Protein AF-A0A1D3L5S6-F1 (afdb_monomer_lite)

pLDDT: mean 88.47, std 16.31, range [34.16, 98.75]

Structure (mmCIF, N/CA/C/O backbone):
data_AF-A0A1D3L5S6-F1
#
_entry.id   AF-A0A1D3L5S6-F1
#
loop_
_atom_site.group_PDB
_atom_site.id
_atom_site.type_symbol
_atom_site.label_atom_id
_atom_site.label_alt_id
_atom_site.label_comp_id
_atom_site.label_asym_id
_atom_site.label_entity_id
_atom_site.label_seq_id
_atom_site.pdbx_PDB_ins_code
_atom_site.Cartn_x
_atom_site.Cartn_y
_atom_site.Cartn_z
_atom_site.occupancy
_atom_site.B_iso_or_equiv
_atom_site.auth_seq_id
_atom_site.auth_comp_id
_atom_site.auth_asym_id
_atom_site.auth_atom_id
_atom_site.pdbx_PDB_model_num
ATOM 1 N N . GLY A 1 1 ? -3.557 -5.326 -16.819 1.00 95.75 1 GLY A N 1
ATOM 2 C CA . GLY A 1 1 ? -4.764 -4.959 -16.044 1.00 95.75 1 GLY A CA 1
ATOM 3 C C . GLY A 1 1 ? -4.452 -5.107 -14.572 1.00 95.75 1 GLY A C 1
ATOM 4 O O . GLY A 1 1 ? -3.515 -5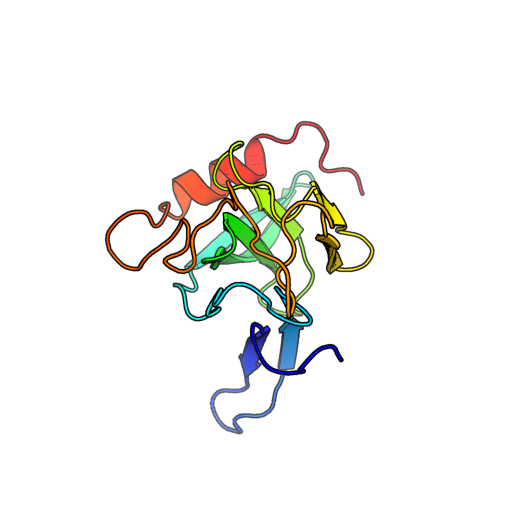.820 -14.278 1.00 95.75 1 GLY A O 1
ATOM 5 N N . ASP A 1 2 ? -5.201 -4.491 -13.659 1.00 97.62 2 ASP A N 1
ATOM 6 C CA . ASP A 1 2 ? -4.811 -4.395 -12.233 1.00 97.62 2 ASP A CA 1
ATOM 7 C C . ASP A 1 2 ? -4.734 -5.721 -11.463 1.00 97.62 2 ASP A C 1
ATOM 9 O O . ASP A 1 2 ? -4.233 -5.748 -10.339 1.00 97.62 2 ASP A O 1
ATOM 13 N N . ASN A 1 3 ? -5.277 -6.805 -12.024 1.00 98.19 3 ASN A N 1
ATOM 14 C CA . ASN A 1 3 ? -5.322 -8.129 -11.397 1.00 98.19 3 ASN A CA 1
ATOM 15 C C . ASN A 1 3 ? -6.027 -8.142 -10.025 1.00 98.19 3 ASN A C 1
ATOM 17 O O . ASN A 1 3 ? -5.715 -8.966 -9.166 1.00 98.19 3 ASN A O 1
ATOM 21 N N . LYS A 1 4 ? -7.005 -7.252 -9.810 1.00 97.00 4 LYS A N 1
ATOM 22 C CA . LYS A 1 4 ? -7.827 -7.274 -8.592 1.00 97.00 4 LYS A CA 1
ATOM 23 C C . LYS A 1 4 ? -8.482 -8.654 -8.420 1.00 97.00 4 LYS A C 1
ATOM 25 O O . LYS A 1 4 ? -8.997 -9.214 -9.383 1.00 97.00 4 LYS A O 1
ATOM 30 N N . TRP A 1 5 ? -8.476 -9.250 -7.227 1.00 97.56 5 TRP A N 1
ATOM 31 C CA . TRP A 1 5 ? -8.120 -8.693 -5.907 1.00 97.56 5 TRP A CA 1
ATOM 32 C C . TRP A 1 5 ? -6.827 -9.278 -5.308 1.00 97.56 5 TRP A C 1
ATOM 34 O O . TRP A 1 5 ? -6.748 -9.506 -4.100 1.00 97.56 5 TRP A O 1
ATOM 44 N N . THR A 1 6 ? -5.802 -9.541 -6.128 1.00 98.19 6 THR A N 1
ATOM 45 C CA . THR A 1 6 ? -4.480 -9.926 -5.601 1.00 98.19 6 THR A CA 1
ATOM 46 C C . THR A 1 6 ? -3.852 -8.777 -4.803 1.00 98.19 6 THR A C 1
ATOM 48 O O . THR A 1 6 ? -4.297 -7.630 -4.889 1.00 98.19 6 THR A O 1
ATOM 51 N N . MET A 1 7 ? -2.837 -9.080 -3.989 1.00 98.44 7 MET A N 1
ATOM 52 C CA . MET A 1 7 ? -2.043 -8.091 -3.238 1.00 98.44 7 MET A CA 1
ATOM 53 C C . MET A 1 7 ? -2.878 -7.116 -2.388 1.00 98.44 7 MET A C 1
ATOM 55 O O . MET A 1 7 ? -2.544 -5.940 -2.259 1.00 98.44 7 MET A O 1
ATOM 59 N N . THR A 1 8 ? -3.986 -7.591 -1.817 1.00 98.75 8 THR A N 1
ATOM 60 C CA . THR A 1 8 ? -4.987 -6.750 -1.149 1.00 98.75 8 THR A CA 1
ATOM 61 C C . THR A 1 8 ? -5.019 -7.007 0.356 1.00 98.75 8 THR A C 1
ATOM 63 O O . THR A 1 8 ? -5.148 -8.149 0.788 1.00 98.75 8 THR A O 1
ATOM 66 N N . ILE A 1 9 ? -4.942 -5.942 1.159 1.00 98.62 9 ILE A N 1
ATOM 67 C CA . ILE A 1 9 ? -5.314 -5.980 2.579 1.00 98.62 9 ILE A CA 1
ATOM 68 C C . ILE A 1 9 ? -6.839 -6.038 2.643 1.00 98.62 9 ILE A C 1
ATOM 70 O O . ILE A 1 9 ? -7.500 -5.168 2.080 1.00 98.62 9 ILE A O 1
ATOM 74 N N . MET A 1 10 ? -7.398 -7.040 3.318 1.00 98.56 10 MET A N 1
ATOM 75 C CA . MET A 1 10 ? -8.846 -7.216 3.438 1.00 98.56 10 MET A CA 1
ATOM 76 C C . MET A 1 10 ? -9.263 -7.275 4.902 1.00 98.56 10 MET A C 1
ATOM 78 O O . MET A 1 10 ? -8.658 -8.004 5.685 1.00 98.56 10 MET A O 1
ATOM 82 N N . ALA A 1 11 ? -10.355 -6.592 5.235 1.00 98.19 11 ALA A N 1
ATOM 83 C CA . ALA A 1 11 ? -11.121 -6.876 6.440 1.00 98.19 11 ALA A CA 1
ATOM 84 C C . ALA A 1 11 ? -12.435 -7.539 6.049 1.00 98.19 11 ALA A C 1
ATOM 86 O O . ALA A 1 11 ? -13.150 -7.069 5.161 1.00 98.19 11 ALA A O 1
ATOM 87 N N . ARG A 1 12 ? -12.755 -8.639 6.723 1.00 98.56 12 ARG A N 1
ATOM 88 C CA . ARG A 1 12 ? -13.986 -9.394 6.514 1.00 98.56 12 ARG A CA 1
ATOM 89 C C . ARG A 1 12 ? -14.721 -9.550 7.825 1.00 98.56 12 ARG A C 1
ATOM 91 O O . ARG A 1 12 ? -14.123 -9.549 8.897 1.00 98.56 12 ARG A O 1
ATOM 98 N N . ASP A 1 13 ? -16.028 -9.658 7.714 1.00 98.12 13 ASP A N 1
ATOM 99 C CA . ASP A 1 13 ? -16.867 -10.073 8.815 1.00 98.12 13 ASP A CA 1
ATOM 100 C C . ASP A 1 13 ? -16.586 -11.539 9.183 1.00 98.12 13 ASP A C 1
ATOM 102 O O . ASP A 1 13 ? -16.463 -12.383 8.295 1.00 98.12 13 ASP A O 1
ATOM 106 N N . ALA A 1 14 ? -16.435 -11.827 10.477 1.00 97.94 14 ALA A N 1
ATOM 107 C CA . ALA A 1 14 ? -16.007 -13.146 10.942 1.00 97.94 14 ALA A CA 1
ATOM 108 C C . ALA A 1 14 ? -17.107 -14.210 10.805 1.00 97.94 14 ALA A C 1
ATOM 110 O O . ALA A 1 14 ? -16.791 -15.369 10.544 1.00 97.94 14 ALA A O 1
ATOM 1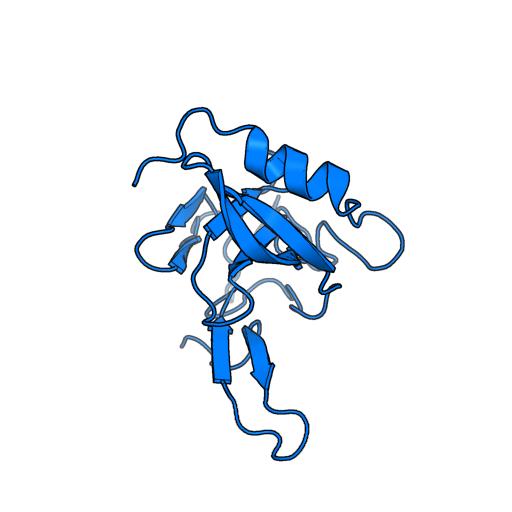11 N N . ASP A 1 15 ? -18.375 -13.813 10.933 1.00 98.31 15 ASP A N 1
ATOM 112 C CA . ASP A 1 15 ? -19.512 -14.733 10.885 1.00 98.31 15 ASP A CA 1
ATOM 113 C C . ASP A 1 15 ? -19.939 -15.016 9.441 1.00 98.31 15 ASP A C 1
ATOM 115 O O . ASP A 1 15 ? -20.267 -16.145 9.081 1.00 98.31 15 ASP A O 1
ATOM 119 N N . THR A 1 16 ? -19.924 -13.982 8.594 1.00 98.44 16 THR A N 1
ATOM 120 C CA . THR A 1 16 ? -20.460 -14.061 7.225 1.00 98.44 16 THR A CA 1
ATOM 121 C C . THR A 1 16 ? -19.390 -14.165 6.138 1.00 98.44 16 THR A C 1
ATOM 123 O O . THR A 1 16 ? -19.702 -14.507 4.999 1.00 98.44 16 THR A O 1
ATOM 126 N N . GLY A 1 17 ? -18.132 -13.826 6.438 1.00 97.88 17 GLY A N 1
ATOM 127 C CA . GLY A 1 17 ? -17.047 -13.741 5.452 1.00 97.88 17 GLY A CA 1
ATOM 128 C C . GLY A 1 17 ? -17.149 -12.547 4.489 1.00 97.88 17 GLY A C 1
ATOM 129 O O . GLY A 1 17 ? -16.289 -12.383 3.610 1.00 97.88 17 GLY A O 1
ATOM 130 N N . MET A 1 18 ? -18.172 -11.699 4.640 1.00 98.19 18 MET A N 1
ATOM 131 C CA . MET A 1 18 ? -18.415 -10.548 3.772 1.00 98.19 18 MET A CA 1
ATOM 132 C C . MET A 1 18 ? -17.312 -9.499 3.918 1.00 98.19 18 MET A C 1
ATOM 134 O O . MET A 1 18 ? -16.858 -9.196 5.021 1.00 98.19 18 MET A O 1
ATOM 138 N N . LEU A 1 19 ? -16.867 -8.946 2.788 1.00 97.62 19 LEU A N 1
ATOM 139 C CA . LEU A 1 19 ? -15.826 -7.920 2.752 1.00 97.62 19 LEU A CA 1
ATOM 140 C C . LEU A 1 19 ? -16.355 -6.607 3.344 1.00 97.62 19 LEU A C 1
ATOM 142 O O . LEU A 1 19 ? -17.360 -6.086 2.868 1.00 97.62 19 LEU A O 1
ATOM 146 N N . LYS A 1 20 ? -15.654 -6.069 4.347 1.00 97.81 20 LYS A N 1
ATOM 147 C CA . LYS A 1 20 ? -15.904 -4.730 4.903 1.00 97.81 20 LYS A CA 1
ATOM 148 C C . LYS A 1 20 ? -15.114 -3.671 4.143 1.00 97.81 20 LYS A C 1
ATOM 150 O O . LYS A 1 20 ? -15.685 -2.680 3.710 1.00 97.81 20 LYS A O 1
ATOM 155 N N . PHE A 1 21 ? -13.823 -3.919 3.923 1.00 98.31 21 PHE A N 1
ATOM 156 C CA . PHE A 1 21 ? -12.982 -3.101 3.051 1.00 98.31 21 PHE A CA 1
ATOM 157 C C . PHE A 1 21 ? -11.870 -3.934 2.409 1.00 98.31 21 PHE A C 1
ATOM 159 O O . PHE A 1 21 ? -11.485 -4.990 2.924 1.00 98.31 21 PHE A O 1
ATOM 166 N N . GLY A 1 22 ? -11.344 -3.437 1.289 1.00 98.12 22 GLY A N 1
ATOM 167 C CA . GLY A 1 22 ? -10.205 -4.010 0.581 1.00 98.12 22 GLY A CA 1
ATOM 168 C C . GLY A 1 22 ? -9.313 -2.917 -0.008 1.00 98.12 22 GLY A C 1
ATOM 169 O O . GLY A 1 22 ? -9.798 -2.075 -0.756 1.00 98.12 22 GLY A O 1
ATOM 170 N N . TYR A 1 23 ? -8.018 -2.954 0.301 1.00 98.62 23 TYR A N 1
ATOM 171 C CA . TYR A 1 23 ? -7.009 -2.024 -0.215 1.00 98.62 23 TYR A CA 1
ATOM 172 C C . TYR A 1 23 ? -5.923 -2.786 -0.985 1.00 98.62 23 TYR A C 1
ATOM 174 O O . TYR A 1 23 ? -5.167 -3.564 -0.396 1.00 98.62 23 TYR A O 1
ATOM 182 N N . GLN A 1 24 ? -5.866 -2.604 -2.309 1.00 98.62 24 GLN A N 1
ATOM 183 C CA . GLN A 1 24 ? -4.889 -3.269 -3.177 1.00 98.62 24 GLN A CA 1
ATOM 184 C C . GLN A 1 24 ? -3.550 -2.519 -3.150 1.00 98.62 24 GLN A C 1
ATOM 186 O O . GLN A 1 24 ? -3.433 -1.443 -3.726 1.00 98.62 24 GLN A O 1
ATOM 191 N N . LYS A 1 25 ? -2.530 -3.119 -2.526 1.00 98.56 25 LYS A N 1
ATOM 192 C CA . LYS A 1 25 ? -1.198 -2.523 -2.321 1.00 98.56 25 LYS A CA 1
ATOM 193 C C . LYS A 1 25 ? -0.375 -2.436 -3.605 1.00 98.56 25 LYS A C 1
ATOM 195 O O . LYS A 1 25 ? 0.285 -1.431 -3.848 1.00 98.56 25 LYS A O 1
ATOM 200 N N . THR A 1 26 ? -0.437 -3.490 -4.420 1.00 98.50 26 THR A N 1
ATOM 201 C CA . THR A 1 26 ? 0.377 -3.649 -5.635 1.00 98.50 26 THR A CA 1
ATOM 202 C C . THR A 1 26 ? -0.530 -3.995 -6.822 1.00 98.50 26 THR A C 1
ATOM 204 O O . THR A 1 26 ? -0.712 -5.173 -7.136 1.00 98.50 26 THR A O 1
ATOM 207 N N . PRO A 1 27 ? -1.166 -2.998 -7.466 1.00 98.62 27 PRO A N 1
ATOM 208 C CA . PRO A 1 27 ? -1.904 -3.218 -8.707 1.00 98.62 27 PRO A CA 1
ATOM 209 C C . PRO A 1 27 ? -0.956 -3.674 -9.816 1.00 98.62 27 PRO A C 1
ATOM 211 O O . PRO A 1 27 ? 0.100 -3.065 -9.997 1.00 98.62 27 PRO A O 1
ATOM 214 N N . HIS A 1 28 ? -1.355 -4.712 -10.560 1.00 98.56 28 HIS A N 1
ATOM 215 C CA . HIS A 1 28 ? -0.531 -5.330 -11.605 1.00 98.56 28 HIS A CA 1
ATOM 216 C C . HIS A 1 28 ? 0.885 -5.656 -11.095 1.00 98.56 28 HIS A C 1
ATOM 218 O O . HIS A 1 28 ? 1.863 -4.986 -11.433 1.00 98.56 28 HIS A O 1
ATOM 224 N N . ASP A 1 29 ? 0.972 -6.633 -10.190 1.00 98.31 29 ASP A N 1
ATOM 225 C CA . ASP A 1 29 ? 2.263 -7.081 -9.671 1.00 98.31 29 ASP A CA 1
ATOM 226 C C . ASP A 1 29 ? 3.169 -7.593 -10.799 1.00 98.31 29 ASP A C 1
ATOM 228 O O . ASP A 1 29 ? 2.736 -8.340 -11.676 1.00 98.31 29 ASP A O 1
ATOM 232 N N . GLU A 1 30 ? 4.430 -7.174 -10.741 1.00 98.44 30 GLU A N 1
ATOM 233 C CA . GLU A 1 30 ? 5.483 -7.489 -11.710 1.00 98.44 30 GLU A CA 1
ATOM 234 C C . GLU A 1 30 ? 6.669 -8.215 -11.047 1.00 98.44 30 GLU A C 1
ATOM 236 O O . GLU A 1 30 ? 7.630 -8.564 -11.737 1.00 98.44 30 GLU A O 1
ATOM 241 N N . TRP A 1 31 ? 6.632 -8.432 -9.723 1.00 98.19 31 TRP A N 1
ATOM 242 C CA . TRP A 1 31 ? 7.827 -8.773 -8.940 1.00 98.19 31 TRP A CA 1
ATOM 243 C C . TRP A 1 31 ? 7.651 -9.913 -7.928 1.00 98.19 31 TRP A C 1
ATOM 245 O O . TRP A 1 31 ? 8.599 -10.204 -7.205 1.00 98.19 31 TRP A O 1
ATOM 255 N N . ASP A 1 32 ? 6.488 -10.568 -7.864 1.00 97.06 32 ASP A N 1
ATOM 256 C CA . ASP A 1 32 ? 6.153 -11.557 -6.827 1.00 97.06 32 ASP A CA 1
ATOM 257 C C . ASP A 1 32 ? 6.138 -10.948 -5.413 1.00 97.06 32 ASP A C 1
ATOM 259 O O . ASP A 1 32 ? 6.592 -11.537 -4.434 1.00 97.06 32 ASP A O 1
ATOM 263 N N . PHE A 1 33 ? 5.588 -9.743 -5.251 1.00 97.12 33 PHE A N 1
ATOM 264 C CA . PHE A 1 33 ? 5.405 -9.161 -3.916 1.00 97.12 33 PHE A CA 1
ATOM 265 C C . PHE A 1 33 ? 4.143 -9.697 -3.237 1.00 97.12 33 PHE A C 1
ATOM 267 O O . PHE A 1 33 ? 3.184 -8.964 -2.997 1.00 97.12 33 PHE A O 1
ATOM 274 N N . ALA A 1 34 ? 4.143 -10.998 -2.925 1.00 95.94 34 ALA A N 1
ATOM 275 C CA . ALA A 1 34 ? 3.004 -11.679 -2.316 1.00 95.94 34 ALA A CA 1
ATOM 276 C C . ALA A 1 34 ? 2.582 -11.015 -0.992 1.00 95.94 34 ALA A C 1
ATOM 278 O O . ALA A 1 34 ? 3.265 -11.104 0.028 1.00 95.94 34 ALA A O 1
ATOM 279 N N . GLY A 1 35 ? 1.418 -10.367 -1.002 1.00 95.56 35 GLY A N 1
ATOM 280 C CA . GLY A 1 35 ? 0.984 -9.469 0.065 1.00 95.56 35 GLY A CA 1
ATOM 281 C C . GLY A 1 35 ? 0.408 -10.128 1.325 1.00 95.56 35 GLY A C 1
ATOM 282 O O . GLY A 1 35 ? -0.648 -9.690 1.781 1.00 95.56 35 GLY A O 1
ATOM 283 N N . VAL A 1 36 ? 1.064 -11.159 1.864 1.00 95.88 36 VAL A N 1
ATOM 284 C CA . VAL A 1 36 ? 0.555 -12.058 2.927 1.00 95.88 36 VAL A CA 1
ATOM 285 C C . VAL A 1 36 ? 1.223 -11.871 4.298 1.00 95.88 36 VAL A C 1
ATOM 287 O O . VAL A 1 36 ? 1.024 -12.680 5.202 1.00 95.88 36 VAL A O 1
ATOM 290 N N . ASN A 1 37 ? 2.038 -10.826 4.452 1.00 92.50 37 ASN A N 1
ATOM 291 C CA . ASN A 1 37 ? 2.780 -10.554 5.684 1.00 92.50 37 ASN A CA 1
ATOM 292 C C . ASN A 1 37 ? 1.868 -10.236 6.888 1.00 92.50 37 ASN A C 1
ATOM 294 O O . ASN A 1 37 ? 0.658 -10.042 6.752 1.00 92.50 37 ASN A O 1
ATOM 298 N N . VAL A 1 38 ? 2.472 -10.174 8.081 1.00 92.75 38 VAL A N 1
ATOM 299 C CA . VAL A 1 38 ? 1.774 -9.972 9.360 1.00 92.75 38 VAL A CA 1
ATOM 300 C C . VAL A 1 38 ? 0.849 -8.748 9.352 1.00 92.75 38 VAL A C 1
ATOM 302 O O . VAL A 1 38 ? 1.133 -7.722 8.732 1.00 92.75 38 VAL A O 1
ATOM 305 N N . MET A 1 39 ? -0.253 -8.859 10.090 1.00 95.25 39 MET A N 1
ATOM 306 C CA . MET A 1 39 ? -1.182 -7.771 10.378 1.00 95.25 39 MET A CA 1
ATOM 307 C C . MET A 1 39 ? -1.070 -7.420 11.859 1.00 95.25 39 MET A C 1
ATOM 309 O O . MET A 1 39 ? -1.492 -8.197 12.714 1.00 95.25 39 MET A O 1
ATOM 313 N N . MET A 1 40 ? -0.477 -6.271 12.175 1.00 93.50 40 MET A N 1
ATOM 314 C CA . MET A 1 40 ? -0.289 -5.837 13.557 1.00 93.50 40 MET A CA 1
ATOM 315 C C . MET A 1 40 ? -1.352 -4.814 13.944 1.00 93.50 40 MET A C 1
ATOM 317 O O . MET A 1 40 ? -1.479 -3.776 13.301 1.00 93.50 40 MET A O 1
ATOM 321 N N . LEU A 1 41 ? -2.115 -5.089 15.001 1.00 95.38 41 LEU A N 1
ATOM 322 C CA . LEU A 1 41 ? -3.147 -4.175 15.488 1.00 95.38 41 LEU A CA 1
ATOM 323 C C . LEU A 1 41 ? -2.592 -3.305 16.614 1.00 95.38 41 LEU A C 1
ATOM 325 O O . LEU A 1 41 ? -1.951 -3.808 17.534 1.00 95.38 41 LEU A O 1
ATOM 329 N N . SER A 1 42 ? -2.858 -2.003 16.558 1.00 91.81 42 SER A N 1
ATOM 330 C CA . SER A 1 42 ? -2.477 -1.066 17.616 1.00 91.81 42 SER A CA 1
ATOM 331 C C . SER A 1 42 ? -3.524 0.023 17.807 1.00 91.81 42 SER A C 1
ATOM 333 O O . SER A 1 42 ? -4.419 0.207 16.981 1.00 91.81 42 SER A O 1
ATOM 335 N N . GLU A 1 43 ? -3.436 0.744 18.916 1.00 92.75 43 GLU A N 1
ATOM 336 C CA . GLU A 1 43 ? -4.220 1.953 19.137 1.00 92.75 43 GLU A CA 1
ATOM 337 C C . GLU A 1 43 ? -3.268 3.089 19.475 1.00 92.75 43 GLU A C 1
ATOM 339 O O . GLU A 1 43 ? -2.468 2.980 20.403 1.00 92.75 43 GLU A O 1
ATOM 344 N N . GLN A 1 44 ? -3.328 4.169 18.702 1.00 86.31 44 GLN A N 1
ATOM 345 C CA . GLN A 1 44 ? -2.405 5.296 18.820 1.00 86.31 44 GLN A CA 1
ATOM 346 C C . GLN A 1 44 ? -3.178 6.606 18.691 1.00 86.31 44 GLN A C 1
ATOM 348 O O . GLN A 1 44 ? -4.206 6.654 18.018 1.00 86.31 44 GLN A O 1
ATOM 353 N N . LYS A 1 45 ? -2.703 7.671 19.337 1.00 85.75 45 LYS A N 1
ATOM 354 C CA . LYS A 1 45 ? -3.247 9.013 19.111 1.00 85.75 45 LYS A CA 1
ATOM 355 C C . LYS A 1 45 ? -2.646 9.592 17.835 1.00 85.75 45 LYS A C 1
ATOM 357 O O . LYS A 1 45 ? -1.439 9.479 17.635 1.00 85.75 45 LYS A O 1
ATOM 362 N N . ASP A 1 46 ? -3.470 10.207 16.995 1.00 81.06 46 ASP A N 1
ATOM 363 C CA . ASP A 1 46 ? -2.971 11.042 15.903 1.00 81.06 46 ASP A CA 1
ATOM 364 C C . ASP A 1 46 ? -2.442 12.392 16.423 1.00 81.06 46 ASP A C 1
ATOM 366 O O . ASP A 1 46 ? -2.434 12.658 17.631 1.00 81.06 46 ASP A O 1
ATOM 370 N N . LYS A 1 47 ? -1.956 13.242 15.509 1.00 74.12 47 LYS A N 1
ATOM 371 C CA . LYS A 1 47 ? -1.397 14.559 15.856 1.00 74.12 47 LYS A CA 1
ATOM 372 C C . LYS A 1 47 ? -2.408 15.488 16.529 1.00 74.12 47 LYS A C 1
ATOM 374 O O . LYS A 1 47 ? -1.998 16.336 17.316 1.00 74.12 47 LYS A O 1
ATOM 379 N N . ASP A 1 48 ? -3.697 15.287 16.273 1.00 81.81 48 ASP A N 1
ATOM 380 C CA . ASP A 1 48 ? -4.788 16.053 16.877 1.00 81.81 48 ASP A CA 1
ATOM 381 C C . ASP A 1 48 ? -5.229 15.459 18.228 1.00 81.81 48 ASP A C 1
ATOM 383 O O . ASP A 1 48 ? -6.153 15.949 18.877 1.00 81.81 48 ASP A O 1
ATOM 387 N N . GLY A 1 49 ? -4.558 14.393 18.683 1.00 86.19 49 GLY A N 1
ATOM 388 C CA . GLY A 1 49 ? -4.832 13.711 19.942 1.00 86.19 49 GLY A CA 1
ATOM 389 C C . GLY A 1 49 ? -6.012 12.740 19.882 1.00 86.19 49 GLY A C 1
ATOM 390 O O . GLY A 1 49 ? -6.356 12.154 20.915 1.00 86.19 49 GLY A O 1
ATOM 391 N N . LYS A 1 50 ? -6.622 12.533 18.707 1.00 86.88 50 LYS A N 1
ATOM 392 C CA . LYS A 1 50 ? -7.726 11.589 18.523 1.00 86.88 50 LYS A CA 1
ATOM 393 C C . LYS A 1 50 ? -7.178 10.166 18.522 1.00 86.88 50 LYS A C 1
ATOM 395 O O . LYS A 1 50 ? -6.228 9.837 17.817 1.00 86.88 50 LYS A O 1
ATOM 400 N N . GLN A 1 51 ? -7.794 9.300 19.323 1.00 92.19 51 GLN A N 1
ATOM 401 C CA . GLN A 1 51 ? -7.450 7.881 19.362 1.00 92.19 51 GLN A CA 1
ATOM 402 C C . GLN A 1 51 ? -7.852 7.214 18.038 1.00 92.19 51 GLN A C 1
ATOM 404 O O . GLN A 1 51 ? -9.004 7.310 17.614 1.00 92.19 51 GLN A O 1
ATOM 409 N N . ARG A 1 52 ? -6.906 6.526 17.399 1.00 92.62 52 ARG A N 1
ATOM 410 C CA . ARG A 1 52 ? -7.091 5.777 16.153 1.00 92.62 52 ARG A CA 1
ATOM 411 C C . ARG A 1 52 ? -6.852 4.298 16.393 1.00 92.62 52 ARG A C 1
ATOM 413 O O . ARG A 1 52 ? -5.935 3.911 17.121 1.00 92.62 52 ARG A O 1
ATOM 420 N N . LYS A 1 53 ? -7.679 3.474 15.758 1.00 96.00 53 LYS A N 1
ATOM 421 C CA . LYS A 1 53 ? -7.576 2.019 15.767 1.00 96.00 53 LYS A CA 1
ATOM 422 C C . LYS A 1 53 ? -6.879 1.590 14.488 1.00 96.00 53 LYS A C 1
ATOM 424 O O . LYS A 1 53 ? -7.452 1.661 13.410 1.00 96.00 53 LYS A O 1
ATOM 429 N N . LEU A 1 54 ? -5.633 1.159 14.606 1.00 95.94 54 LEU A N 1
ATOM 430 C CA . LEU A 1 54 ? -4.749 0.981 13.463 1.00 95.94 54 LEU A CA 1
ATOM 431 C C . LEU A 1 54 ? -4.476 -0.495 13.171 1.00 95.94 54 LEU A C 1
ATOM 433 O O . LEU A 1 54 ? -4.480 -1.338 14.077 1.00 95.94 54 LEU A O 1
ATOM 437 N N . LEU A 1 55 ? -4.231 -0.765 11.893 1.00 96.25 55 LEU A N 1
ATOM 438 C CA . LEU A 1 55 ? -3.624 -1.967 11.337 1.00 96.25 55 LEU A CA 1
ATOM 439 C C . LEU A 1 55 ? -2.326 -1.545 10.649 1.00 96.25 55 LEU A C 1
ATOM 441 O O . LEU A 1 55 ? -2.373 -0.750 9.715 1.00 96.25 55 LEU A O 1
ATOM 445 N N . THR A 1 56 ? -1.200 -2.118 11.059 1.00 96.00 56 THR A N 1
ATOM 446 C CA . THR A 1 56 ? 0.118 -1.877 10.470 1.00 96.00 56 THR A CA 1
ATOM 447 C C . THR A 1 56 ? 0.636 -3.147 9.805 1.00 96.00 56 THR A C 1
ATOM 449 O O . THR A 1 56 ? 0.608 -4.232 10.392 1.00 96.00 56 THR A O 1
ATOM 452 N N . HIS A 1 57 ? 1.100 -3.009 8.567 1.00 95.38 57 HIS A N 1
ATOM 453 C CA . HIS A 1 57 ? 1.434 -4.108 7.675 1.00 95.38 57 HIS A CA 1
ATOM 454 C C . HIS A 1 57 ? 2.725 -3.812 6.887 1.00 95.38 57 HIS A C 1
ATOM 456 O O . HIS A 1 57 ? 2.684 -3.066 5.903 1.00 95.38 57 HIS A O 1
ATOM 462 N N . PRO A 1 58 ? 3.874 -4.375 7.302 1.00 94.81 58 PRO A N 1
ATOM 463 C CA . PRO A 1 58 ? 5.114 -4.324 6.535 1.00 94.81 58 PRO A CA 1
ATOM 464 C C . PRO A 1 58 ? 5.047 -5.327 5.377 1.00 94.81 58 PRO A C 1
ATOM 466 O O . PRO A 1 58 ? 5.104 -6.541 5.583 1.00 94.81 58 PRO A O 1
ATOM 469 N N . ASP A 1 59 ? 4.895 -4.828 4.155 1.00 95.88 59 ASP A N 1
ATOM 470 C CA . ASP A 1 59 ? 4.704 -5.662 2.970 1.00 95.88 59 ASP A CA 1
ATOM 471 C C . ASP A 1 59 ? 6.034 -6.102 2.332 1.00 95.88 59 ASP A C 1
ATOM 473 O O . ASP A 1 59 ? 7.091 -5.490 2.518 1.00 95.88 59 ASP A O 1
ATOM 477 N N . ARG A 1 60 ? 5.978 -7.174 1.532 1.00 94.44 60 ARG A N 1
ATOM 478 C CA . ARG A 1 60 ? 7.100 -7.658 0.713 1.00 94.44 60 ARG A CA 1
ATOM 479 C C . ARG A 1 60 ? 7.642 -6.574 -0.214 1.00 94.44 60 ARG A C 1
ATOM 481 O O . ARG A 1 60 ? 8.855 -6.510 -0.398 1.00 94.44 60 ARG A O 1
ATOM 488 N N . ASN A 1 61 ? 6.769 -5.710 -0.734 1.00 96.75 61 ASN A N 1
ATOM 489 C CA . ASN A 1 61 ? 7.121 -4.636 -1.659 1.00 96.75 61 ASN A CA 1
ATOM 490 C C . ASN A 1 61 ? 7.983 -3.512 -1.044 1.00 96.75 61 ASN A C 1
ATOM 492 O O . ASN A 1 61 ? 8.329 -2.554 -1.732 1.00 96.75 61 ASN A O 1
ATOM 496 N N . GLY A 1 62 ? 8.342 -3.629 0.240 1.00 95.12 62 GLY A N 1
ATOM 497 C CA . GLY A 1 62 ? 9.216 -2.688 0.929 1.00 95.12 62 GLY A CA 1
ATOM 498 C C . GLY A 1 62 ? 8.491 -1.474 1.496 1.00 95.12 62 GLY A C 1
ATOM 499 O O . GLY A 1 62 ? 9.155 -0.552 1.957 1.00 95.12 62 GLY A O 1
ATOM 500 N N . ILE A 1 63 ? 7.157 -1.459 1.488 1.00 96.56 63 ILE A N 1
ATOM 501 C CA . ILE A 1 63 ? 6.340 -0.406 2.089 1.00 96.56 63 ILE A CA 1
ATOM 502 C C . ILE A 1 63 ? 5.681 -0.922 3.373 1.00 96.56 63 ILE A C 1
ATOM 504 O O . ILE A 1 63 ? 5.095 -2.006 3.416 1.00 96.56 63 ILE A O 1
ATOM 508 N N . VAL A 1 64 ? 5.742 -0.115 4.429 1.00 95.75 64 VAL A N 1
ATOM 509 C CA . VAL A 1 64 ? 4.973 -0.302 5.659 1.00 95.75 64 VAL A CA 1
ATOM 510 C C . VAL A 1 64 ? 3.690 0.504 5.550 1.00 95.75 64 VAL A C 1
ATOM 512 O O . VAL A 1 64 ? 3.702 1.734 5.629 1.00 95.75 64 VAL A O 1
ATOM 515 N N . TYR A 1 65 ? 2.578 -0.201 5.370 1.00 96.94 65 TYR A N 1
ATOM 516 C CA . TYR A 1 65 ? 1.247 0.387 5.294 1.00 96.94 65 TYR A CA 1
ATOM 517 C C . TYR A 1 65 ? 0.628 0.476 6.677 1.00 96.94 65 TYR A C 1
ATOM 519 O O . TYR A 1 65 ? 0.695 -0.485 7.443 1.00 96.94 65 TYR A O 1
ATOM 527 N N . THR A 1 66 ? -0.025 1.594 6.976 1.00 96.06 66 THR A N 1
ATOM 528 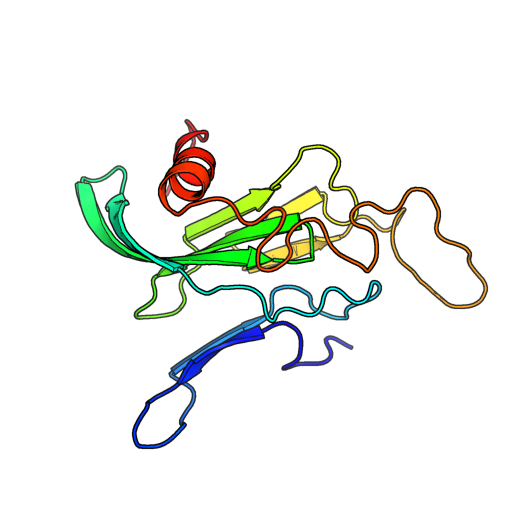C CA . THR A 1 66 ? -0.908 1.701 8.138 1.00 96.06 66 THR A CA 1
ATOM 529 C C . THR A 1 66 ? -2.250 2.255 7.749 1.00 96.06 66 THR A C 1
ATOM 531 O O . THR A 1 66 ? -2.341 3.303 7.113 1.00 96.06 66 THR A O 1
ATOM 534 N N . LEU A 1 67 ? -3.283 1.504 8.110 1.00 97.12 67 LEU A N 1
ATOM 535 C CA . LEU A 1 67 ? -4.671 1.796 7.804 1.00 97.12 67 LEU A CA 1
ATOM 536 C C . LEU A 1 67 ? -5.463 1.934 9.103 1.00 97.12 67 LEU A C 1
ATOM 538 O O . LEU A 1 67 ? -5.138 1.301 10.113 1.00 97.12 67 LEU A O 1
ATOM 542 N N . ASP A 1 68 ? -6.535 2.716 9.063 1.00 96.00 68 ASP A N 1
ATOM 543 C CA . ASP A 1 68 ? -7.581 2.627 10.073 1.00 96.00 68 ASP A CA 1
ATOM 544 C C . ASP A 1 68 ? -8.314 1.290 9.896 1.00 96.00 68 ASP A C 1
ATOM 546 O O . ASP A 1 68 ? -8.839 0.968 8.827 1.00 96.00 68 ASP A O 1
ATOM 550 N N . ARG A 1 69 ? -8.294 0.454 10.937 1.00 97.12 69 ARG A N 1
ATOM 551 C CA . ARG A 1 69 ? -8.786 -0.927 10.846 1.00 97.12 69 ARG A CA 1
ATOM 552 C C . ARG A 1 69 ? -10.310 -1.026 10.851 1.00 97.12 69 ARG A C 1
ATOM 554 O O . ARG A 1 69 ? -10.823 -2.132 10.696 1.00 97.12 69 ARG A O 1
ATOM 561 N N . GLU A 1 70 ? -11.031 0.072 11.086 1.00 97.06 70 GLU A N 1
ATOM 562 C CA . GLU A 1 70 ? -12.497 0.070 11.093 1.00 97.06 70 GLU A CA 1
ATOM 563 C C . GLU A 1 70 ? -13.079 0.332 9.700 1.00 97.06 70 GLU A C 1
ATOM 565 O O . GLU A 1 70 ? -14.090 -0.278 9.349 1.00 97.06 70 GLU A O 1
ATOM 570 N N . ASN A 1 71 ? -12.437 1.179 8.890 1.00 96.31 71 ASN A N 1
ATOM 571 C CA . ASN A 1 71 ? -12.958 1.598 7.583 1.00 96.31 71 ASN A CA 1
ATOM 572 C C . ASN A 1 71 ? -11.994 1.379 6.400 1.00 96.31 71 ASN A C 1
ATOM 574 O O . ASN A 1 71 ? -12.441 1.405 5.255 1.00 96.31 71 ASN A O 1
ATOM 578 N N . GLY A 1 72 ? -10.714 1.098 6.655 1.00 96.81 72 GLY A N 1
ATOM 579 C CA . GLY A 1 72 ? -9.704 0.881 5.621 1.00 96.81 72 GLY A CA 1
ATOM 580 C C . GLY A 1 72 ? -9.025 2.153 5.106 1.00 96.81 72 GLY A C 1
ATOM 581 O O . GLY A 1 72 ? -8.304 2.066 4.112 1.00 96.81 72 GLY A O 1
ATOM 582 N N . ASP A 1 73 ? -9.218 3.306 5.755 1.00 95.88 73 ASP A N 1
ATOM 583 C CA . ASP A 1 73 ? -8.569 4.562 5.364 1.00 95.88 73 ASP A CA 1
ATOM 584 C C . ASP A 1 73 ? -7.046 4.445 5.475 1.00 95.88 73 ASP A C 1
ATOM 586 O O . ASP A 1 73 ? -6.515 4.009 6.500 1.00 95.88 73 ASP A O 1
ATOM 590 N N . LEU A 1 74 ? -6.330 4.871 4.433 1.00 96.00 74 LEU A N 1
ATOM 591 C CA . LEU A 1 74 ? -4.872 4.86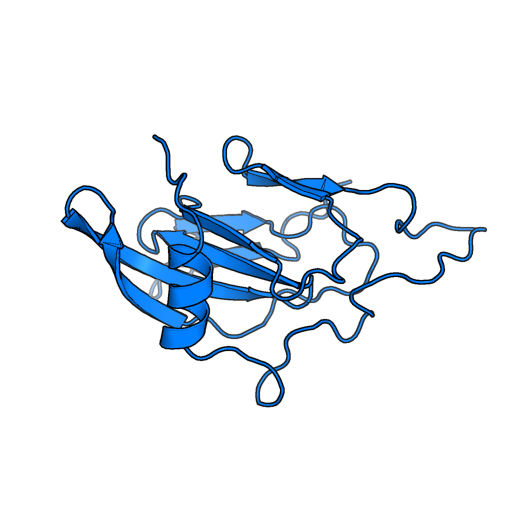8 4.416 1.00 96.00 74 LEU A CA 1
ATOM 592 C C . LEU A 1 74 ? -4.324 6.030 5.255 1.00 96.00 74 LEU A C 1
ATOM 594 O O . LEU A 1 74 ? -4.564 7.193 4.946 1.00 96.00 74 LEU A O 1
ATOM 598 N N . ILE A 1 75 ? -3.564 5.711 6.304 1.00 94.12 75 ILE A N 1
ATOM 599 C CA . ILE A 1 75 ? -2.989 6.690 7.240 1.00 94.12 75 ILE A CA 1
ATOM 600 C C . ILE A 1 75 ? -1.543 7.014 6.876 1.00 94.12 75 ILE A C 1
ATOM 602 O O . ILE A 1 75 ? -1.134 8.172 6.894 1.00 94.12 75 ILE A O 1
ATOM 606 N N . SER A 1 76 ? -0.755 5.989 6.554 1.00 93.69 76 SER A N 1
ATOM 607 C CA . SER A 1 76 ? 0.631 6.141 6.113 1.00 93.69 76 SER A CA 1
ATOM 608 C C . SER A 1 76 ? 1.069 4.958 5.249 1.00 93.69 76 SER A C 1
ATOM 610 O O . SER A 1 76 ? 0.507 3.862 5.325 1.00 93.69 76 SER A O 1
ATOM 612 N N . ALA A 1 77 ? 2.074 5.190 4.407 1.00 96.12 77 ALA A N 1
ATOM 613 C CA . ALA A 1 77 ? 2.652 4.189 3.517 1.00 96.12 77 ALA A CA 1
ATOM 614 C C . ALA A 1 77 ? 4.115 4.553 3.230 1.00 96.12 77 ALA A C 1
ATOM 616 O O . ALA A 1 77 ? 4.426 5.210 2.237 1.00 96.12 77 ALA A O 1
ATOM 617 N N . ASN A 1 78 ? 5.006 4.157 4.138 1.00 92.62 78 ASN A N 1
ATOM 618 C CA . ASN A 1 78 ? 6.406 4.586 4.131 1.00 92.62 78 ASN A CA 1
ATOM 619 C C . ASN A 1 78 ? 7.328 3.454 3.691 1.00 92.62 78 ASN A C 1
ATOM 621 O O . ASN A 1 78 ? 7.062 2.290 3.985 1.00 92.62 78 ASN A O 1
ATOM 625 N N . LYS A 1 79 ? 8.427 3.793 3.012 1.00 92.75 79 LYS A N 1
ATOM 626 C CA . LYS A 1 79 ? 9.471 2.817 2.689 1.00 92.75 79 LYS A CA 1
ATOM 627 C C . LYS A 1 79 ? 10.073 2.263 3.981 1.00 92.75 79 LYS A C 1
ATOM 629 O O . LYS A 1 79 ? 10.309 3.004 4.930 1.00 92.75 79 LYS A O 1
ATOM 634 N N . LEU A 1 80 ? 10.280 0.953 4.004 1.00 89.56 80 LEU A N 1
ATOM 635 C CA . LEU A 1 80 ? 10.971 0.251 5.079 1.00 89.56 80 LEU A CA 1
ATOM 636 C C . LEU A 1 80 ? 12.475 0.555 5.050 1.00 89.56 80 LEU A C 1
ATOM 638 O O . LEU A 1 80 ? 13.103 0.608 6.100 1.00 89.56 80 LEU A O 1
ATOM 642 N N . ASP A 1 81 ? 13.022 0.770 3.853 1.00 90.44 81 ASP A N 1
ATOM 643 C CA . ASP A 1 81 ? 14.416 1.123 3.612 1.00 90.44 81 ASP A CA 1
ATOM 644 C C . ASP A 1 81 ? 14.518 2.041 2.379 1.00 90.44 81 ASP A C 1
ATOM 646 O O . ASP A 1 81 ? 13.748 1.896 1.420 1.00 90.44 81 ASP A O 1
ATOM 650 N N . ASP A 1 82 ? 15.461 2.984 2.389 1.00 92.06 82 ASP A N 1
ATOM 651 C CA . ASP A 1 82 ? 15.635 3.973 1.316 1.00 92.06 82 ASP A CA 1
ATOM 652 C C . ASP A 1 82 ? 16.094 3.348 -0.014 1.00 92.06 82 ASP A C 1
ATOM 654 O O . ASP A 1 82 ? 15.954 3.968 -1.070 1.00 92.06 82 ASP A O 1
ATOM 658 N N . THR A 1 83 ? 16.581 2.103 0.005 1.00 94.56 83 THR A N 1
ATOM 659 C CA . THR A 1 83 ? 16.960 1.347 -1.199 1.00 94.56 83 THR A CA 1
ATOM 660 C C . THR A 1 83 ? 15.774 0.894 -2.054 1.00 94.56 83 THR A C 1
ATOM 662 O O . THR A 1 83 ? 15.980 0.497 -3.202 1.00 94.56 83 THR A O 1
ATOM 665 N N . VAL A 1 84 ? 14.532 0.953 -1.553 1.00 96.81 84 VAL A N 1
ATOM 666 C CA . VAL A 1 84 ? 13.333 0.606 -2.340 1.00 96.81 84 VAL A CA 1
ATOM 667 C C . VAL A 1 84 ? 13.215 1.537 -3.545 1.00 96.81 84 VAL A C 1
ATOM 669 O O . VAL A 1 84 ? 13.072 2.751 -3.381 1.00 96.81 84 VAL A O 1
ATOM 672 N N . ASN A 1 85 ? 13.198 0.976 -4.755 1.00 97.81 85 ASN A N 1
ATOM 673 C CA . ASN A 1 85 ? 13.252 1.752 -5.998 1.00 97.81 85 ASN A CA 1
ATOM 674 C C . ASN A 1 85 ? 12.098 1.475 -6.977 1.00 97.81 85 ASN A C 1
ATOM 676 O O . ASN A 1 85 ? 11.769 2.343 -7.779 1.00 97.81 85 ASN A O 1
ATOM 680 N N . VAL A 1 86 ? 11.392 0.347 -6.842 1.00 97.94 86 VAL A N 1
ATOM 681 C CA . VAL A 1 86 ? 10.210 0.000 -7.664 1.00 97.94 86 VAL A CA 1
ATOM 682 C C . VAL A 1 86 ? 9.082 1.035 -7.590 1.00 97.94 86 VAL A C 1
ATOM 684 O O . VAL A 1 86 ? 8.312 1.211 -8.540 1.00 97.94 86 VAL A O 1
ATOM 687 N N . PHE A 1 87 ? 8.998 1.752 -6.466 1.00 98.06 87 PHE A N 1
ATOM 688 C CA . PHE A 1 87 ? 8.068 2.852 -6.253 1.00 98.06 87 PHE A CA 1
ATOM 689 C C . PHE A 1 87 ? 8.814 4.101 -5.802 1.00 98.06 87 PHE A C 1
ATOM 691 O O . PHE A 1 87 ? 9.651 4.063 -4.894 1.00 98.06 87 PHE A O 1
ATOM 698 N N . LYS A 1 88 ? 8.435 5.244 -6.372 1.00 96.56 88 LYS A N 1
ATOM 699 C CA . LYS A 1 88 ? 8.904 6.554 -5.906 1.00 96.56 88 LYS A CA 1
ATOM 700 C C . LYS A 1 88 ? 8.330 6.852 -4.525 1.00 96.56 88 LYS A C 1
ATOM 702 O O . LYS A 1 88 ? 9.070 7.169 -3.601 1.00 96.56 88 LYS A O 1
ATOM 707 N N . GLN A 1 89 ? 7.018 6.677 -4.393 1.00 96.19 89 GLN A N 1
ATOM 708 C CA . GLN A 1 89 ? 6.243 6.825 -3.162 1.00 96.19 89 GLN A CA 1
ATOM 709 C C . GLN A 1 89 ? 4.877 6.145 -3.325 1.00 96.19 89 GLN A C 1
ATOM 711 O O . GLN A 1 89 ? 4.518 5.725 -4.427 1.00 96.19 89 GLN A O 1
ATOM 716 N N . VAL A 1 90 ? 4.086 6.105 -2.255 1.00 97.94 90 VAL A N 1
ATOM 717 C CA . VAL A 1 90 ? 2.639 5.870 -2.335 1.00 97.94 90 VAL A CA 1
ATOM 718 C C . VAL A 1 90 ? 1.937 7.219 -2.211 1.00 97.94 90 VAL A C 1
ATOM 720 O O . VAL A 1 90 ? 2.207 7.976 -1.281 1.00 97.94 90 VAL A O 1
ATOM 723 N N . ASP A 1 91 ? 1.065 7.547 -3.159 1.00 97.31 91 ASP A N 1
ATOM 724 C CA . ASP A 1 91 ? 0.238 8.749 -3.076 1.00 97.31 91 ASP A CA 1
ATOM 725 C C . ASP A 1 91 ? -0.933 8.491 -2.123 1.00 97.31 91 ASP A C 1
ATOM 727 O O . ASP A 1 91 ? -1.832 7.711 -2.428 1.00 97.31 91 ASP A O 1
ATOM 731 N N . LEU A 1 92 ? -0.925 9.152 -0.963 1.00 94.94 92 LEU A N 1
ATOM 732 C CA . LEU A 1 92 ? -1.943 8.966 0.073 1.00 94.94 92 LEU A CA 1
ATOM 733 C C . LEU A 1 92 ? -3.332 9.470 -0.340 1.00 94.94 92 LEU A C 1
ATOM 735 O O . LEU A 1 92 ? -4.325 8.997 0.202 1.00 94.94 92 LEU A O 1
ATOM 739 N N . LYS A 1 93 ? -3.429 10.395 -1.307 1.00 94.69 93 LYS A N 1
ATOM 740 C CA . LYS A 1 93 ? -4.726 10.904 -1.781 1.00 94.69 93 LYS A CA 1
ATOM 741 C C . LYS A 1 93 ? -5.424 9.901 -2.685 1.00 94.69 93 LYS A C 1
ATOM 743 O O . LYS A 1 93 ? -6.640 9.757 -2.621 1.00 94.69 93 LYS A O 1
ATOM 748 N N . THR A 1 94 ? -4.662 9.240 -3.552 1.00 96.56 94 THR A N 1
ATOM 749 C CA . THR A 1 94 ? -5.201 8.248 -4.494 1.00 96.56 94 THR A CA 1
ATOM 750 C C . THR A 1 94 ? -5.137 6.822 -3.951 1.00 96.56 94 THR A C 1
ATOM 752 O O . THR A 1 94 ? -5.869 5.958 -4.428 1.00 96.56 94 THR A O 1
ATOM 755 N N . GLY A 1 95 ? -4.279 6.564 -2.961 1.00 95.81 95 GLY A N 1
ATOM 756 C CA . GLY A 1 95 ? -4.001 5.234 -2.424 1.00 95.81 95 GLY A CA 1
ATOM 757 C C . GLY A 1 95 ? -3.172 4.356 -3.366 1.00 95.81 95 GLY A C 1
ATOM 758 O O . GLY A 1 95 ? -3.178 3.137 -3.219 1.00 95.81 95 GLY A O 1
ATOM 759 N N . LEU A 1 96 ? -2.500 4.940 -4.364 1.00 97.56 96 LEU A N 1
ATOM 760 C CA . LEU A 1 96 ? -1.786 4.190 -5.398 1.00 97.56 96 LEU A CA 1
ATOM 761 C C . LEU A 1 96 ? -0.263 4.347 -5.280 1.00 97.56 96 LEU A C 1
ATOM 763 O O . LEU A 1 96 ? 0.233 5.450 -5.026 1.00 97.56 96 LEU A O 1
ATOM 767 N N . PRO A 1 97 ? 0.512 3.271 -5.509 1.00 97.88 97 PRO A N 1
ATOM 768 C CA . PRO A 1 97 ? 1.956 3.382 -5.644 1.00 97.88 97 PRO A CA 1
ATOM 769 C C . PRO A 1 97 ? 2.325 4.104 -6.947 1.00 97.88 97 PRO A C 1
ATOM 771 O O . PR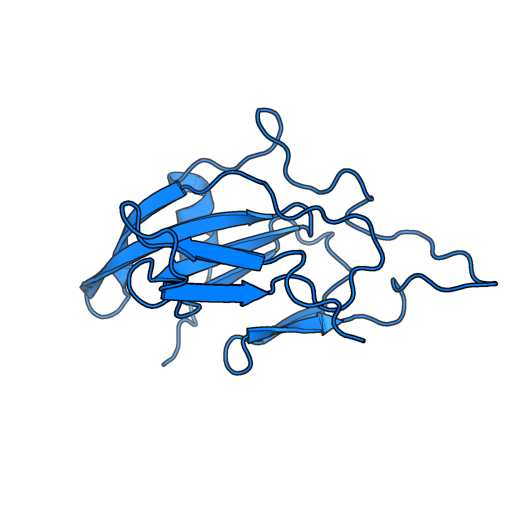O A 1 97 ? 1.885 3.732 -8.038 1.00 97.88 97 PRO A O 1
ATOM 774 N N . VAL A 1 98 ? 3.186 5.115 -6.845 1.00 98.44 98 VAL A N 1
ATOM 775 C CA . VAL A 1 98 ? 3.782 5.796 -7.997 1.00 98.44 98 VAL A CA 1
ATOM 776 C C . VAL A 1 98 ? 4.952 4.948 -8.491 1.00 98.44 98 VAL A C 1
ATOM 778 O O . VAL A 1 98 ? 6.046 4.991 -7.924 1.00 98.44 98 VAL A O 1
ATOM 781 N N . ARG A 1 99 ? 4.698 4.147 -9.528 1.00 98.25 99 ARG A N 1
ATOM 782 C CA . ARG A 1 99 ? 5.673 3.222 -10.127 1.00 98.25 99 ARG A CA 1
ATOM 783 C C . ARG A 1 99 ? 6.850 3.971 -10.740 1.00 98.25 99 ARG A C 1
ATOM 785 O O . ARG A 1 99 ? 6.659 5.017 -11.365 1.00 98.25 99 ARG A O 1
ATOM 792 N N . ASP A 1 100 ? 8.043 3.406 -10.604 1.00 98.12 100 ASP A N 1
ATOM 793 C CA . ASP A 1 100 ? 9.188 3.807 -11.412 1.00 98.12 100 ASP A CA 1
ATOM 794 C C . ASP A 1 100 ? 9.354 2.840 -12.602 1.00 98.12 100 ASP A C 1
ATOM 796 O O . ASP A 1 100 ? 9.650 1.660 -12.391 1.00 98.12 100 ASP A O 1
ATOM 800 N N . PRO A 1 101 ? 9.135 3.292 -13.853 1.00 97.62 101 PRO A N 1
ATOM 801 C CA . PRO A 1 101 ? 9.230 2.426 -15.027 1.00 97.62 101 PRO A CA 1
ATOM 802 C C . PRO A 1 101 ? 10.615 1.810 -15.251 1.00 97.62 101 PRO A C 1
ATOM 804 O O . PRO A 1 101 ? 10.702 0.798 -15.947 1.00 97.62 101 PRO A O 1
ATOM 807 N N . GLU A 1 102 ? 11.681 2.396 -14.692 1.00 97.69 102 GLU A N 1
ATOM 808 C CA . GLU A 1 102 ? 13.047 1.870 -14.818 1.00 97.69 102 GLU A CA 1
ATOM 809 C C . GLU A 1 102 ? 13.181 0.461 -14.219 1.00 97.69 102 GLU A C 1
ATOM 811 O O . GLU A 1 102 ? 13.880 -0.385 -14.775 1.00 97.69 102 GLU A O 1
ATOM 816 N N . TYR A 1 103 ? 12.441 0.179 -13.144 1.00 98.31 103 TYR A N 1
ATOM 817 C CA . TYR A 1 103 ? 12.520 -1.077 -12.391 1.00 98.31 103 TYR A CA 1
ATOM 818 C C . TYR A 1 103 ? 11.350 -2.036 -12.671 1.00 98.31 103 TYR A C 1
ATOM 820 O O . TYR A 1 103 ? 11.164 -3.026 -11.957 1.00 98.31 103 TYR A O 1
ATOM 828 N N . GLY A 1 104 ? 10.547 -1.758 -13.704 1.00 97.75 104 GLY A N 1
ATOM 829 C CA . GLY A 1 104 ? 9.438 -2.615 -14.129 1.00 97.75 104 GLY A CA 1
ATOM 830 C C . GLY A 1 104 ? 9.894 -3.841 -14.926 1.00 97.75 104 GLY A C 1
ATOM 831 O O . GLY A 1 104 ? 10.862 -3.785 -15.693 1.00 97.75 104 GLY A O 1
ATOM 832 N N . THR A 1 105 ? 9.171 -4.953 -14.791 1.00 98.06 105 THR A N 1
ATOM 833 C CA . THR A 1 105 ? 9.458 -6.200 -15.517 1.00 98.06 105 THR A CA 1
ATOM 834 C C . THR A 1 105 ? 8.522 -6.360 -16.714 1.00 98.06 105 THR A C 1
ATOM 836 O O . THR A 1 105 ? 7.359 -5.961 -16.690 1.00 98.06 105 THR A O 1
ATOM 839 N N . ARG A 1 106 ? 9.043 -6.898 -17.823 1.00 98.06 106 ARG A N 1
ATOM 840 C CA . ARG A 1 106 ? 8.271 -7.154 -19.050 1.00 98.06 106 ARG A CA 1
ATOM 841 C C . ARG A 1 106 ? 8.993 -8.151 -19.950 1.00 98.06 106 ARG A C 1
ATOM 843 O O . ARG A 1 106 ? 10.193 -8.371 -19.799 1.00 98.06 106 ARG A O 1
ATOM 850 N N . MET A 1 107 ? 8.259 -8.722 -20.902 1.00 97.88 107 MET A N 1
ATOM 851 C CA . MET A 1 107 ? 8.821 -9.617 -21.916 1.00 97.88 107 MET A CA 1
ATOM 852 C C . MET A 1 107 ? 9.943 -8.938 -22.710 1.00 97.88 107 MET A C 1
ATOM 854 O O . MET A 1 107 ? 9.933 -7.721 -22.896 1.00 97.88 107 MET A O 1
ATOM 858 N N . ASP A 1 108 ? 10.910 -9.741 -23.156 1.00 97.88 108 ASP A N 1
ATOM 859 C CA . ASP A 1 108 ? 12.056 -9.317 -23.975 1.00 97.88 108 ASP A CA 1
ATOM 860 C C . ASP A 1 108 ? 12.928 -8.214 -23.344 1.00 97.88 108 ASP A C 1
ATOM 862 O O . ASP A 1 108 ? 13.697 -7.531 -24.020 1.00 97.88 108 ASP A O 1
ATOM 866 N N . HIS A 1 109 ? 12.842 -8.052 -22.021 1.00 97.50 109 HIS A N 1
ATOM 867 C CA . HIS A 1 109 ? 13.630 -7.095 -21.261 1.00 97.50 109 HIS A CA 1
ATOM 868 C C . HIS A 1 109 ? 14.104 -7.701 -19.940 1.00 97.50 109 HIS A C 1
ATOM 870 O O . HIS A 1 109 ? 13.322 -8.244 -19.164 1.00 97.50 109 HIS A O 1
ATOM 876 N N . LYS A 1 110 ? 15.399 -7.554 -19.652 1.00 97.44 110 LYS A N 1
ATOM 877 C CA . LYS A 1 110 ? 15.972 -7.908 -18.354 1.00 97.44 110 LYS A CA 1
ATOM 878 C C . LYS A 1 110 ? 16.050 -6.657 -17.481 1.00 97.44 110 LYS A C 1
ATOM 880 O O . LYS A 1 110 ? 16.946 -5.842 -17.682 1.00 97.44 110 LYS A O 1
ATOM 885 N N . ALA A 1 111 ? 15.142 -6.539 -16.516 1.00 97.50 111 ALA A N 1
ATOM 886 C CA . ALA A 1 111 ? 15.263 -5.556 -15.443 1.00 97.50 111 ALA A CA 1
ATOM 887 C C . ALA A 1 111 ? 16.442 -5.928 -14.523 1.00 97.50 111 ALA A C 1
ATOM 889 O O . ALA A 1 111 ? 16.700 -7.111 -14.276 1.00 97.50 111 ALA A O 1
ATOM 890 N N . THR A 1 112 ? 17.171 -4.931 -14.030 1.00 97.19 112 THR A N 1
ATOM 891 C CA . THR A 1 112 ? 18.367 -5.100 -13.187 1.00 97.19 112 THR A CA 1
ATOM 892 C C . THR A 1 112 ? 18.316 -4.151 -12.001 1.00 97.19 112 THR A C 1
ATOM 894 O O . THR A 1 112 ? 17.648 -3.126 -12.081 1.00 97.19 112 THR A O 1
ATOM 897 N N . GLU A 1 113 ? 19.020 -4.486 -10.915 1.00 96.75 113 GLU A N 1
ATOM 898 C CA . GLU A 1 113 ? 19.089 -3.655 -9.699 1.00 96.75 113 GLU A CA 1
ATOM 899 C C . GLU A 1 113 ? 17.711 -3.298 -9.109 1.00 96.75 113 GLU A C 1
ATOM 901 O O . GLU A 1 113 ? 17.519 -2.237 -8.523 1.00 96.75 113 GLU A O 1
ATOM 906 N N . VAL A 1 114 ? 16.728 -4.187 -9.279 1.00 97.38 114 VAL A N 1
ATOM 907 C CA . VAL A 1 114 ? 15.376 -4.018 -8.736 1.00 97.38 114 VAL A CA 1
ATOM 908 C C . VAL A 1 114 ? 15.391 -4.290 -7.231 1.00 97.38 114 VAL A C 1
ATOM 910 O O . VAL A 1 114 ? 15.781 -5.376 -6.795 1.00 97.38 114 VAL A O 1
ATOM 913 N N . CYS A 1 115 ? 14.914 -3.322 -6.451 1.00 96.25 115 CYS A N 1
ATOM 914 C CA . CYS A 1 115 ? 14.804 -3.390 -5.000 1.00 96.25 115 CYS A CA 1
ATOM 915 C C . CYS A 1 115 ? 13.366 -3.052 -4.559 1.00 96.25 115 CYS A C 1
ATOM 917 O O . CYS A 1 115 ? 12.894 -1.938 -4.818 1.00 96.25 115 CYS A O 1
ATOM 919 N N . PRO A 1 116 ? 12.667 -3.954 -3.841 1.00 95.81 116 PRO A N 1
ATOM 920 C CA . PRO A 1 116 ? 13.133 -5.253 -3.334 1.00 95.81 116 PRO A CA 1
ATOM 921 C C . PRO A 1 116 ? 13.308 -6.342 -4.403 1.00 95.81 116 PRO A C 1
ATOM 923 O O . PRO A 1 116 ? 12.704 -6.285 -5.470 1.00 95.81 116 PRO A O 1
ATOM 926 N N . SER A 1 117 ? 14.065 -7.394 -4.070 1.00 93.31 117 SER A N 1
ATOM 927 C CA . SER A 1 117 ? 14.012 -8.656 -4.826 1.00 93.31 117 SER A CA 1
ATOM 928 C C . SER A 1 117 ? 12.659 -9.353 -4.631 1.00 93.31 117 SER A C 1
ATOM 930 O O . SER A 1 117 ? 11.941 -9.029 -3.687 1.00 93.31 117 SER A O 1
ATOM 932 N N . GLY A 1 118 ? 12.342 -10.382 -5.426 1.00 86.38 118 GLY A N 1
ATOM 933 C CA . GLY A 1 118 ? 11.090 -11.140 -5.269 1.00 86.38 118 GLY A CA 1
ATOM 934 C C . GLY A 1 118 ? 10.864 -11.723 -3.866 1.00 86.38 118 GLY A C 1
ATOM 935 O O . GLY A 1 118 ? 9.731 -11.805 -3.409 1.00 86.38 118 GLY A O 1
ATOM 936 N N . HIS A 1 119 ? 11.921 -12.003 -3.094 1.00 84.31 119 HIS A N 1
ATOM 937 C CA . HIS A 1 119 ? 11.801 -12.419 -1.686 1.00 84.31 119 HIS A CA 1
ATOM 938 C C . HIS A 1 119 ? 11.254 -11.319 -0.752 1.00 84.31 119 HIS A C 1
ATOM 940 O O . HIS A 1 119 ? 10.869 -11.619 0.378 1.00 84.31 119 HIS A O 1
ATOM 946 N N . GLY A 1 120 ? 11.180 -10.074 -1.228 1.00 83.25 120 GLY A N 1
ATOM 947 C CA . GLY A 1 120 ? 10.774 -8.872 -0.504 1.00 83.25 120 GLY A CA 1
ATOM 948 C C . GLY A 1 120 ? 11.778 -8.399 0.549 1.00 83.25 120 GLY A C 1
ATOM 949 O O . GLY A 1 120 ? 12.776 -9.064 0.820 1.00 83.25 120 GLY A O 1
ATOM 950 N N . LEU A 1 121 ? 11.510 -7.234 1.149 1.00 80.81 121 LEU A N 1
ATOM 951 C CA . LEU A 1 121 ? 12.308 -6.705 2.272 1.00 80.81 121 LEU A CA 1
ATOM 952 C C . LEU A 1 121 ? 11.805 -7.159 3.646 1.00 80.81 121 LEU A C 1
ATOM 954 O O . LEU A 1 121 ? 12.562 -7.149 4.614 1.00 80.81 121 LEU A O 1
ATOM 958 N N . SER A 1 122 ? 10.541 -7.571 3.740 1.00 74.00 122 SER A N 1
ATOM 959 C CA . SER A 1 122 ? 9.955 -8.082 4.976 1.00 74.00 122 SER A CA 1
ATOM 960 C C . SER A 1 122 ? 9.514 -9.532 4.812 1.00 74.00 122 SER A C 1
ATOM 962 O O . SER A 1 122 ? 8.747 -9.854 3.899 1.00 74.00 122 SER A O 1
ATOM 964 N N . GLN A 1 123 ? 9.985 -10.392 5.721 1.00 61.84 123 GLN A N 1
ATOM 965 C CA . GLN A 1 123 ? 9.543 -11.779 5.862 1.00 61.84 123 GLN A CA 1
ATOM 966 C C . GLN A 1 123 ? 9.151 -12.105 7.310 1.00 61.84 123 GLN A C 1
ATOM 968 O O . GLN A 1 123 ? 9.777 -11.574 8.242 1.00 61.84 123 GLN A O 1
ATOM 973 N N . PRO A 1 124 ? 8.171 -13.011 7.520 1.00 54.81 124 PRO A N 1
ATOM 974 C CA . PRO A 1 124 ? 7.836 -13.510 8.849 1.00 54.81 124 PRO A CA 1
ATOM 975 C C . PRO A 1 124 ? 9.075 -14.088 9.550 1.00 54.81 124 PRO A C 1
ATOM 977 O O . PRO A 1 124 ? 9.678 -15.043 9.070 1.00 54.81 124 PRO A O 1
ATOM 980 N N . GLY A 1 125 ? 9.459 -13.501 10.687 1.00 52.88 125 GLY A N 1
ATOM 981 C CA . GLY A 1 125 ? 10.528 -14.011 11.557 1.00 52.88 125 GLY A CA 1
ATOM 982 C C . GLY A 1 125 ? 11.960 -13.530 11.276 1.00 52.88 125 GLY A C 1
ATOM 983 O O . GLY A 1 125 ? 12.826 -13.829 12.091 1.00 52.88 125 GLY A O 1
ATOM 984 N N . ALA A 1 126 ? 12.227 -12.778 10.197 1.00 52.88 126 ALA A N 1
ATOM 985 C CA . ALA A 1 126 ? 13.591 -12.324 9.862 1.00 52.88 126 ALA A CA 1
ATOM 986 C C . ALA A 1 126 ? 13.771 -10.792 9.868 1.00 52.88 126 ALA A C 1
ATOM 988 O O . ALA A 1 126 ? 14.731 -10.294 10.445 1.00 52.88 126 ALA A O 1
ATOM 989 N N . THR A 1 127 ? 12.849 -10.038 9.258 1.00 56.12 127 THR A N 1
ATOM 990 C CA . THR A 1 127 ? 12.964 -8.570 9.065 1.00 56.12 127 THR A CA 1
ATOM 991 C C . THR A 1 127 ? 11.617 -7.853 9.214 1.00 56.12 127 THR A C 1
ATOM 993 O O . THR A 1 127 ? 11.301 -6.882 8.526 1.00 56.12 127 THR A O 1
ATOM 996 N N . THR A 1 128 ? 10.753 -8.366 10.088 1.00 61.38 128 THR A N 1
ATOM 997 C CA . THR A 1 128 ? 9.480 -7.708 10.400 1.00 61.38 128 THR A CA 1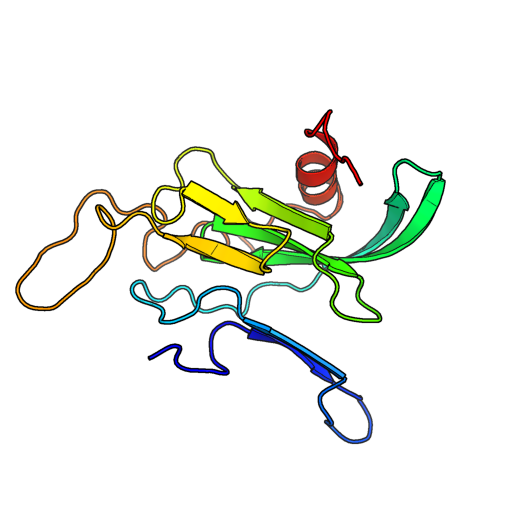
ATOM 998 C C . THR A 1 128 ? 9.719 -6.679 11.508 1.00 61.38 128 THR A C 1
ATOM 1000 O O . THR A 1 128 ? 10.094 -7.100 12.604 1.00 61.38 128 THR A O 1
ATOM 1003 N N . PRO A 1 129 ? 9.512 -5.368 11.274 1.00 65.31 129 PRO A N 1
ATOM 1004 C CA . PRO A 1 129 ? 9.603 -4.385 12.344 1.00 65.31 129 PRO A CA 1
ATOM 1005 C C . PRO A 1 129 ? 8.557 -4.697 13.414 1.00 65.31 129 PRO A C 1
ATOM 1007 O O . PRO A 1 129 ? 7.427 -5.092 13.112 1.00 65.31 129 PRO A O 1
ATOM 1010 N N . THR A 1 130 ? 8.925 -4.499 14.672 1.00 69.50 130 THR A N 1
ATOM 1011 C CA . THR A 1 130 ? 7.978 -4.515 15.785 1.00 69.50 130 THR A CA 1
ATOM 1012 C C . THR A 1 130 ? 6.947 -3.395 15.625 1.00 69.50 130 THR A C 1
ATOM 1014 O O . THR A 1 130 ? 7.155 -2.422 14.899 1.00 69.50 130 THR A O 1
ATOM 1017 N N . ILE A 1 131 ? 5.837 -3.478 16.364 1.00 66.00 131 ILE A N 1
ATOM 1018 C CA . ILE A 1 131 ? 4.820 -2.411 16.392 1.00 66.00 131 ILE A CA 1
ATOM 1019 C C . ILE A 1 131 ? 5.446 -1.055 16.754 1.00 66.00 131 ILE A C 1
ATOM 1021 O O . ILE A 1 131 ? 5.054 -0.032 16.199 1.00 66.00 131 ILE A O 1
ATOM 1025 N N . HIS A 1 132 ? 6.430 -1.041 17.658 1.00 64.44 132 HIS A N 1
ATOM 1026 C CA . HIS A 1 132 ? 7.103 0.186 18.074 1.00 64.44 132 HIS A CA 1
ATOM 1027 C C . HIS A 1 132 ? 7.981 0.773 16.960 1.00 64.44 132 HIS A C 1
ATOM 1029 O O . HIS A 1 132 ? 7.905 1.966 16.684 1.00 64.44 132 HIS A O 1
ATOM 1035 N N . GLU A 1 133 ? 8.760 -0.060 16.269 1.00 68.62 133 GLU A N 1
ATOM 1036 C CA . GLU A 1 133 ? 9.579 0.370 15.126 1.00 68.62 133 GLU A CA 1
ATOM 1037 C C . GLU A 1 133 ? 8.715 0.838 13.953 1.00 68.62 133 GLU A C 1
ATOM 1039 O O . GLU A 1 133 ? 9.003 1.856 13.325 1.00 68.62 133 GLU A O 1
ATOM 1044 N N . ALA A 1 134 ? 7.601 0.154 13.695 1.00 66.19 134 ALA A N 1
ATOM 1045 C CA . ALA A 1 134 ? 6.662 0.582 12.673 1.00 66.19 134 ALA A CA 1
ATOM 1046 C C . ALA A 1 134 ? 5.989 1.918 13.044 1.00 66.19 134 ALA A C 1
ATOM 1048 O O . ALA A 1 134 ? 5.839 2.782 12.183 1.00 66.19 134 ALA A O 1
ATOM 1049 N N . ALA A 1 135 ? 5.679 2.147 14.326 1.00 63.56 135 ALA A N 1
ATOM 1050 C CA . ALA A 1 135 ? 5.202 3.443 14.806 1.00 63.56 135 ALA A CA 1
ATOM 1051 C C . ALA A 1 135 ? 6.258 4.556 14.650 1.00 63.56 135 ALA A C 1
ATOM 1053 O O . ALA A 1 135 ? 5.904 5.685 14.316 1.00 63.56 135 ALA A O 1
ATOM 1054 N N . LEU A 1 136 ? 7.554 4.260 14.810 1.00 64.06 136 LEU A N 1
ATOM 1055 C CA . LEU A 1 136 ? 8.632 5.221 14.527 1.00 64.06 136 LEU A CA 1
ATOM 1056 C C . LEU A 1 136 ? 8.689 5.600 13.042 1.00 64.06 136 LEU A C 1
ATOM 1058 O O . LEU A 1 136 ? 8.859 6.780 12.729 1.00 64.06 136 LEU A O 1
ATOM 1062 N N . LEU A 1 137 ? 8.464 4.641 12.136 1.00 60.31 137 LEU A N 1
ATOM 1063 C CA . LEU A 1 137 ? 8.311 4.927 10.706 1.00 60.31 137 LEU A CA 1
ATOM 1064 C C . LEU A 1 137 ? 7.093 5.818 10.428 1.00 60.31 137 LEU A C 1
ATOM 1066 O O . LEU A 1 137 ? 7.111 6.566 9.458 1.00 60.31 137 LEU A O 1
ATOM 1070 N N . HIS A 1 138 ? 6.045 5.786 11.260 1.00 58.22 138 HIS A N 1
ATOM 1071 C CA . HIS A 1 138 ? 4.938 6.752 11.168 1.00 58.22 138 HIS A CA 1
ATOM 1072 C C . HIS A 1 138 ? 5.324 8.124 11.739 1.00 58.22 138 HIS A C 1
ATOM 1074 O O . HIS A 1 138 ? 4.936 9.153 11.191 1.00 58.22 138 HIS A O 1
ATOM 1080 N N . GLY A 1 139 ? 6.080 8.145 12.841 1.00 48.59 139 GLY A N 1
ATOM 1081 C CA . GLY A 1 139 ? 6.450 9.353 13.582 1.00 48.59 139 GLY A CA 1
ATOM 1082 C C . GLY A 1 139 ? 7.543 10.210 12.935 1.00 48.59 139 GLY A C 1
ATOM 1083 O O . GLY A 1 139 ? 7.611 11.404 13.216 1.00 48.59 139 GLY A O 1
ATOM 1084 N N . HIS A 1 140 ? 8.364 9.653 12.039 1.00 43.66 140 HIS A N 1
ATOM 1085 C CA . HIS A 1 140 ? 9.455 10.378 11.366 1.00 43.66 140 HIS A CA 1
ATOM 1086 C C . HIS A 1 140 ? 9.001 11.418 10.322 1.00 43.66 140 HIS A C 1
ATOM 1088 O O . HIS A 1 140 ? 9.840 12.031 9.665 1.00 43.66 140 HIS A O 1
ATOM 1094 N N . GLN A 1 141 ? 7.694 11.673 10.175 1.00 44.59 141 GLN A N 1
ATOM 1095 C CA . GLN A 1 141 ? 7.189 12.749 9.323 1.00 44.59 141 GLN A CA 1
ATOM 1096 C C . GLN A 1 141 ? 6.766 13.997 10.130 1.00 44.59 141 GLN A C 1
ATOM 1098 O O . GLN A 1 141 ? 5.655 14.046 10.686 1.00 44.59 141 GLN A O 1
ATOM 1103 N N . PRO A 1 142 ? 7.568 15.089 10.104 1.00 35.78 142 PRO A N 1
ATOM 1104 C CA . PRO A 1 142 ? 7.127 16.403 10.584 1.00 35.78 142 PRO A CA 1
ATOM 1105 C C . PRO A 1 142 ? 5.887 16.931 9.831 1.00 35.78 142 PRO A C 1
ATOM 1107 O O . PRO A 1 142 ? 5.201 17.816 10.333 1.00 35.78 142 PRO A O 1
ATOM 1110 N N . HIS A 1 143 ? 5.507 16.302 8.712 1.00 37.38 143 HIS A N 1
ATOM 1111 C CA . HIS A 1 143 ? 4.466 16.745 7.781 1.00 37.38 143 HIS A CA 1
ATOM 1112 C C . HIS A 1 143 ? 3.294 15.762 7.600 1.00 37.38 143 HIS A C 1
ATOM 1114 O O . HIS A 1 143 ? 2.813 15.587 6.489 1.00 37.38 143 HIS A O 1
ATOM 1120 N N . LEU A 1 144 ? 2.779 15.124 8.657 1.00 38.53 144 LEU A N 1
ATOM 1121 C CA . LEU A 1 144 ? 1.357 14.725 8.639 1.00 38.53 144 LEU A CA 1
ATOM 1122 C C . LEU A 1 144 ? 0.514 16.012 8.604 1.00 38.53 144 LEU A C 1
ATOM 1124 O O . LEU A 1 144 ? 0.224 16.595 9.648 1.00 38.53 144 LEU A O 1
ATOM 1128 N N . HIS A 1 145 ? 0.253 16.496 7.394 1.00 40.03 145 HIS A N 1
ATOM 1129 C CA . HIS A 1 145 ? -0.747 17.503 7.080 1.00 40.03 145 HIS A CA 1
ATOM 1130 C C . HIS A 1 145 ? -2.012 16.782 6.610 1.00 40.03 145 HIS A C 1
ATOM 1132 O O . HIS A 1 145 ? -1.900 15.900 5.765 1.00 40.03 145 HIS A O 1
ATOM 1138 N N . ALA A 1 146 ? -3.139 17.209 7.192 1.00 34.16 146 ALA A N 1
ATOM 1139 C CA . ALA A 1 146 ? -4.519 17.220 6.687 1.00 34.16 146 ALA A CA 1
ATOM 1140 C C . ALA A 1 146 ? -4.974 16.094 5.743 1.00 34.16 146 ALA A C 1
ATOM 1142 O O . ALA A 1 146 ? -4.537 16.077 4.569 1.00 34.16 146 ALA A O 1
#

Sequence (146 aa):
GDNKWTMTIMARDADTGMLKFGYQKTPHDEWDFAGVNVMMLSEQKDKDGKQRKLLTHPDRNGIVYTLDRENGDLISANKLDDTVNVFKQVDLKTGLPVRDPEYGTRMDHKATEVCPSGHGLSQPGATTPTIHEAALLHGHQPHLHA

Secondary structure (DSSP, 8-state):
---TTTTEEEEE-TTT--EEEEEESSSS-SS--------EEEEEE-TTS-EEEEEEEE-TTSEEEEEETTT--EEEEEESSTT--SEEEEETTTTEEEE-GGG--BTTB---S-SS-TT-S--TTTSPPPHHHHHHHHHT-TT---

Foldseek 3Di:
DQPPPFQWDFDADPPPRHTQDIARQGGPDQALFRNPFDWDWDWDADPVRDIATWTWGCTLLQWIWIARNRRGQTQDIFGNDPLQQQFPTQDNVVSHTHGDPQQGDDPPDDRPSHPPHSSGQDDPPDRDDDPVVSVVRVVPDPDPDD

Radius of gyration: 15.49 Å; chains: 1; bounding box: 40×32×44 Å